Protein AF-A0A9X5XF64-F1 (afdb_monomer)

Nearest PDB structures (foldseek):
  8pxt-assembly1_C  TM=9.541E-01  e=4.974E-08  Akkermansia muciniphila
  8pxt-assembly1_B  TM=9.420E-01  e=4.350E-08  Akkermansia muciniphila
  8pxv-assembly2_B  TM=9.449E-01  e=5.688E-08  Akkermansia muciniphila
  8pxu-assembly2_B  TM=9.409E-01  e=5.688E-08  Akkermansia muciniphila
  8pxu-assembly3_C  TM=9.547E-01  e=7.954E-08  Akkermansia muciniphila

Foldseek 3Di:
DPDPPPPDDDDDDDDDDDDDDPDPAQEDEDECFQAHDDVVVVVVVVVVCVVVVHDYYHYHQHDPQAHADQDPVCNCRQVPRQKDQWADDDDPPDPDTDRHIGGYD

Secondary structure (DSSP, 8-state):
-----TT--------------S-S--EEEEE-SSS---HHHHHHHHHHHHHTT--EEEEE-EETTEE-S--TT-THHHHTTTEES--B-SSTT---B----EE--

Solvent-accessible surface area (backbone atoms only — not comparable to full-atom values): 6701 Å² total; per-residue (Å²): 139,84,73,80,74,77,94,64,85,83,84,77,83,90,78,89,86,90,86,78,77,92,54,88,80,32,74,50,75,48,69,36,12,79,54,60,67,56,70,71,54,54,52,55,49,50,54,52,36,53,75,71,67,42,70,37,78,46,72,43,46,63,50,99,68,12,26,37,67,85,41,91,94,45,56,58,46,34,76,48,37,10,45,39,67,48,46,76,44,77,64,94,90,45,94,43,64,67,76,47,68,46,62,52,98

Sequence (105 aa):
MDTPQRGTRWLLPCAEITDVPRHPWRGAMLDVARHFQPVSYLRRYVDLLALHKISVFHLHLTDDQGWRMPIAALPKLTEVGGHRAESQKGPAGSDTYDGIPHGGA

Structure (mmCIF, N/CA/C/O backbone):
data_AF-A0A9X5XF64-F1
#
_entry.id   AF-A0A9X5XF64-F1
#
loop_
_atom_site.group_PDB
_atom_site.id
_atom_site.type_symbol
_atom_site.label_atom_id
_atom_site.label_alt_id
_atom_site.label_comp_id
_atom_site.label_asym_id
_atom_site.label_entity_id
_atom_site.label_seq_id
_atom_site.pdbx_PDB_ins_code
_atom_site.Cartn_x
_atom_site.Cartn_y
_atom_site.Cartn_z
_atom_site.occupancy
_atom_site.B_iso_or_equiv
_atom_site.auth_seq_id
_atom_site.auth_comp_id
_atom_site.auth_asym_id
_atom_site.auth_atom_id
_atom_site.pdbx_PDB_model_num
ATOM 1 N N . MET A 1 1 ? 2.677 -18.388 13.532 1.00 50.25 1 MET A N 1
ATOM 2 C CA . MET A 1 1 ? 2.156 -18.236 14.907 1.00 50.25 1 MET A CA 1
ATOM 3 C C . MET A 1 1 ? 0.621 -18.314 14.936 1.00 50.25 1 MET A C 1
ATOM 5 O O . MET A 1 1 ? 0.023 -17.772 15.850 1.00 50.25 1 MET A O 1
ATOM 9 N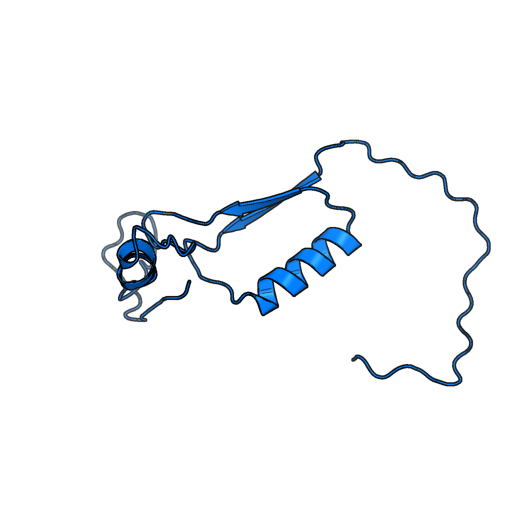 N . ASP A 1 2 ? -0.022 -19.047 14.014 1.00 63.88 2 ASP A N 1
ATOM 10 C CA . ASP A 1 2 ? -1.494 -19.052 13.866 1.00 63.88 2 ASP A CA 1
ATOM 11 C C . AS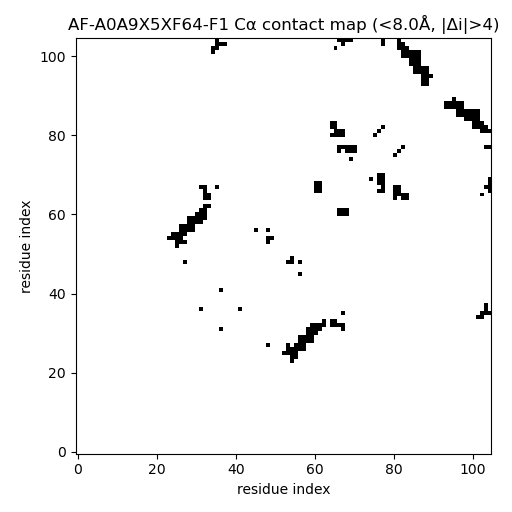P A 1 2 ? -2.146 -20.375 14.286 1.00 63.88 2 ASP A C 1
ATOM 13 O O . ASP A 1 2 ? -3.217 -20.737 13.807 1.00 63.88 2 ASP A O 1
ATOM 17 N N . THR A 1 3 ? -1.508 -21.139 15.173 1.00 81.31 3 THR A N 1
ATOM 18 C CA . THR A 1 3 ? -2.138 -22.350 15.706 1.00 81.31 3 THR A CA 1
ATOM 19 C C . THR A 1 3 ? -3.169 -21.938 16.757 1.00 81.31 3 THR A C 1
ATOM 21 O O . THR A 1 3 ? -2.776 -21.341 17.765 1.00 81.31 3 THR A O 1
ATOM 24 N N . PRO A 1 4 ? -4.466 -22.259 16.580 1.00 81.50 4 PRO A N 1
ATOM 25 C CA . PRO A 1 4 ? -5.469 -21.975 17.596 1.00 81.50 4 PRO A CA 1
ATOM 26 C C . PRO A 1 4 ? -5.073 -22.634 18.921 1.00 81.50 4 PRO A C 1
ATOM 28 O O . PRO A 1 4 ? -4.881 -23.851 18.979 1.00 81.50 4 PRO A O 1
ATOM 31 N N . GLN A 1 5 ? -4.958 -21.841 19.987 1.00 86.12 5 GLN A N 1
ATOM 32 C CA . GLN A 1 5 ? -4.655 -22.334 21.333 1.00 86.12 5 GLN A CA 1
ATOM 33 C C . GLN A 1 5 ? -5.916 -22.963 21.940 1.00 86.12 5 GLN A C 1
ATOM 35 O O . GLN A 1 5 ? -6.690 -22.313 22.646 1.00 86.12 5 GLN A O 1
ATOM 40 N N . ARG A 1 6 ? -6.163 -24.230 21.591 1.00 86.81 6 ARG A N 1
ATOM 41 C CA . ARG A 1 6 ? -7.294 -25.021 22.096 1.00 86.81 6 ARG A CA 1
ATOM 42 C C . ARG A 1 6 ? -7.062 -25.394 23.563 1.00 86.81 6 ARG A C 1
ATOM 44 O O . ARG A 1 6 ? -5.949 -25.731 23.942 1.00 86.81 6 ARG A O 1
ATOM 51 N N . GLY A 1 7 ? -8.117 -25.363 24.379 1.00 89.25 7 GLY A N 1
ATOM 52 C CA . GLY A 1 7 ? -8.049 -25.728 25.803 1.00 89.25 7 GLY A CA 1
ATOM 53 C C . GLY A 1 7 ? -7.539 -24.622 26.736 1.00 89.25 7 GLY A C 1
ATOM 54 O O . GLY A 1 7 ? -7.601 -24.783 27.951 1.00 89.25 7 GLY A O 1
ATOM 55 N N . THR A 1 8 ? -7.100 -23.480 26.200 1.00 91.25 8 THR A N 1
ATOM 56 C CA . THR A 1 8 ? -6.691 -22.319 27.000 1.00 91.25 8 THR A CA 1
ATOM 57 C C . THR A 1 8 ? -7.899 -21.475 27.391 1.00 91.25 8 THR A C 1
ATOM 59 O O . THR A 1 8 ? -8.659 -21.018 26.534 1.00 91.25 8 THR A O 1
ATOM 62 N N . ARG A 1 9 ? -8.058 -21.214 28.692 1.00 90.81 9 ARG A N 1
ATOM 63 C CA . ARG A 1 9 ? -9.040 -20.250 29.199 1.00 90.81 9 ARG A CA 1
ATOM 64 C C . ARG A 1 9 ? -8.442 -18.845 29.160 1.00 90.81 9 ARG A C 1
ATOM 66 O O . ARG A 1 9 ? -7.582 -18.515 29.969 1.00 90.81 9 ARG A O 1
ATOM 73 N N . TRP A 1 10 ? -8.928 -18.018 28.244 1.00 92.25 10 TRP A N 1
ATOM 74 C CA . TRP A 1 10 ? -8.593 -16.598 28.192 1.00 92.25 10 TRP A CA 1
ATOM 75 C C . TRP A 1 10 ? -9.442 -15.838 29.218 1.00 92.25 10 TRP A C 1
ATOM 77 O O . TRP A 1 10 ? -10.656 -16.030 29.281 1.00 92.25 10 TRP A O 1
ATOM 87 N N . LEU A 1 11 ? -8.803 -15.007 30.041 1.00 94.38 11 LEU A N 1
ATOM 88 C CA . LEU A 1 11 ? -9.468 -14.135 31.010 1.00 94.38 11 LEU A CA 1
ATOM 89 C C . LEU A 1 11 ? -9.215 -12.683 30.603 1.00 94.38 11 LEU A C 1
ATOM 91 O O . LEU A 1 11 ? -8.069 -12.297 30.384 1.00 94.38 11 LEU A O 1
ATOM 95 N N . LEU A 1 12 ? -10.279 -11.889 30.512 1.00 93.88 12 LEU A N 1
ATOM 96 C CA . LEU A 1 12 ? -10.221 -10.453 30.254 1.00 93.88 12 LEU A CA 1
ATOM 97 C C . LEU A 1 12 ? -10.914 -9.739 31.426 1.00 93.88 12 LEU A C 1
ATOM 99 O O . LEU A 1 12 ? -11.986 -10.198 31.833 1.00 93.88 12 LEU A O 1
ATOM 103 N N . PRO A 1 13 ? -10.337 -8.673 32.006 1.00 95.19 13 PRO A N 1
ATOM 104 C CA . PRO A 1 13 ? -10.999 -7.936 33.076 1.00 95.19 13 PRO A CA 1
ATOM 105 C C . PRO A 1 13 ? -12.279 -7.265 32.566 1.00 95.19 13 PRO A C 1
ATOM 107 O O . PRO A 1 13 ? -12.334 -6.791 31.431 1.00 95.19 13 PRO A O 1
ATOM 110 N N . CYS A 1 14 ? -13.295 -7.181 33.426 1.00 96.19 14 CYS A N 1
ATOM 111 C CA . CYS A 1 14 ? -14.442 -6.318 33.167 1.00 96.19 14 CYS A CA 1
ATOM 112 C C . CYS A 1 14 ? -13.984 -4.857 33.212 1.00 96.19 14 CYS A C 1
ATOM 114 O O . CYS A 1 14 ? -13.348 -4.437 34.179 1.00 96.19 14 CYS A O 1
ATOM 116 N N . ALA A 1 15 ? -14.318 -4.093 32.177 1.00 97.06 15 ALA A N 1
ATOM 117 C CA . ALA A 1 15 ? -14.011 -2.676 32.089 1.00 97.06 15 ALA A CA 1
ATOM 118 C C . ALA A 1 15 ? -15.132 -1.939 31.354 1.00 97.06 15 ALA A C 1
ATOM 120 O O . ALA A 1 15 ? -15.7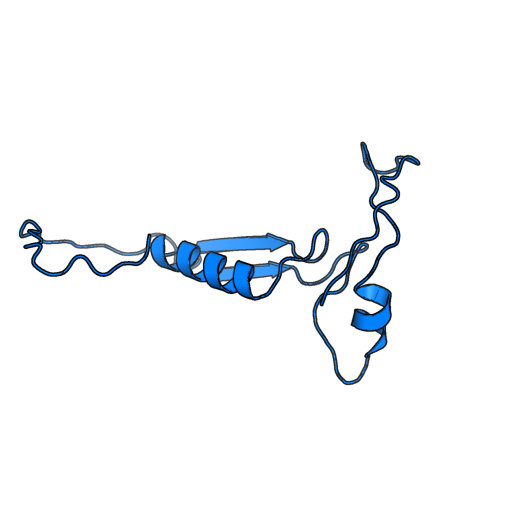71 -2.499 30.462 1.00 97.06 15 ALA A O 1
ATOM 121 N N . GLU A 1 16 ? -15.330 -0.675 31.712 1.00 97.75 16 GLU A N 1
ATOM 122 C CA . GLU A 1 16 ? -16.161 0.263 30.965 1.00 97.75 16 GLU A CA 1
ATOM 123 C C . GLU A 1 16 ? -15.239 1.153 30.126 1.00 97.75 16 GLU A C 1
ATOM 125 O O . GLU A 1 16 ? -14.287 1.737 30.645 1.00 97.75 16 GLU A O 1
ATOM 130 N N . ILE A 1 17 ? -15.474 1.212 28.813 1.00 97.25 17 ILE A N 1
ATOM 131 C CA . ILE A 1 17 ? -14.618 1.937 27.869 1.00 97.25 17 ILE A CA 1
ATOM 132 C C . ILE A 1 17 ? -15.488 2.904 27.072 1.00 97.25 17 ILE A C 1
ATOM 134 O O . ILE A 1 17 ? -16.384 2.482 26.346 1.00 97.25 17 ILE A O 1
ATOM 138 N N . THR A 1 18 ? -15.172 4.195 27.162 1.00 97.94 18 THR A N 1
ATOM 139 C CA . THR A 1 18 ? -15.674 5.229 26.249 1.00 97.94 18 THR A CA 1
ATOM 140 C C . THR A 1 18 ? -14.503 5.706 25.395 1.00 97.94 18 THR A C 1
ATOM 142 O O . THR A 1 18 ? -13.558 6.286 25.923 1.00 97.94 18 THR A O 1
ATOM 145 N N . ASP A 1 19 ? -14.540 5.443 24.088 1.00 97.38 19 ASP A N 1
ATOM 146 C CA . ASP A 1 19 ? -13.469 5.798 23.147 1.00 97.38 19 ASP A CA 1
ATOM 147 C C . ASP A 1 19 ? -14.071 6.401 21.872 1.00 97.38 19 ASP A C 1
ATOM 149 O O . ASP A 1 19 ? -15.022 5.858 21.306 1.00 97.38 19 ASP A O 1
ATOM 153 N N . VAL A 1 20 ? -13.525 7.532 21.423 1.00 97.00 20 VAL A N 1
ATOM 154 C CA . VAL A 1 20 ? -13.957 8.234 20.208 1.00 97.00 20 VAL A CA 1
ATOM 155 C C . VAL A 1 20 ? -12.751 8.825 19.475 1.00 97.00 20 VAL A C 1
ATOM 157 O O . VAL A 1 20 ? -11.807 9.310 20.104 1.00 97.00 20 VAL A O 1
ATOM 160 N N . PRO A 1 21 ? -12.750 8.831 18.131 1.00 97.69 21 PRO A N 1
ATOM 161 C CA . PRO A 1 21 ? -11.634 9.385 17.383 1.00 97.69 21 PRO A CA 1
ATOM 162 C C . PRO A 1 21 ? -11.574 10.912 17.527 1.00 97.69 21 PRO A C 1
ATOM 164 O O . PRO A 1 21 ? -12.518 11.611 17.170 1.00 97.69 21 PRO A O 1
ATOM 167 N N . ARG A 1 22 ? -10.417 11.447 17.944 1.00 97.75 22 ARG A N 1
ATOM 168 C CA . ARG A 1 22 ? -10.153 12.901 17.937 1.00 97.75 22 ARG A CA 1
ATOM 169 C C . ARG A 1 22 ? -10.223 13.504 16.529 1.00 97.75 22 ARG A C 1
ATOM 171 O O . ARG A 1 22 ? -10.664 14.636 16.360 1.00 97.75 22 ARG A O 1
ATOM 178 N N . HIS A 1 23 ? -9.756 12.754 15.529 1.00 97.56 23 HIS A N 1
ATOM 179 C CA . HIS A 1 23 ? -9.746 13.166 14.127 1.00 97.56 23 HIS A CA 1
ATOM 180 C C . HIS A 1 23 ? -10.485 12.133 13.268 1.00 97.56 23 HIS A C 1
ATOM 182 O O . HIS A 1 23 ? -10.181 10.938 13.377 1.00 97.56 23 HIS A O 1
ATOM 188 N N . PRO A 1 24 ? -11.418 12.552 12.390 1.00 95.62 24 PRO A N 1
ATOM 189 C CA . PRO A 1 24 ? -12.104 11.630 11.484 1.00 95.62 24 PRO A CA 1
ATOM 190 C C . PRO A 1 24 ? -11.144 11.053 10.433 1.00 95.62 24 PRO A C 1
ATOM 192 O O . PRO A 1 24 ? -11.214 9.866 10.104 1.00 95.62 24 PRO A O 1
ATOM 195 N N . TRP A 1 25 ? -10.194 11.872 9.974 1.00 97.81 25 TRP A N 1
ATOM 196 C CA . TRP A 1 25 ? -9.147 11.482 9.038 1.00 97.81 25 TRP A CA 1
ATOM 197 C C . TRP A 1 25 ? -7.890 11.039 9.787 1.00 97.81 25 TRP A C 1
ATOM 199 O O . TRP A 1 25 ? -7.138 11.862 10.308 1.00 97.81 25 TRP A O 1
ATOM 209 N N . ARG A 1 26 ? -7.653 9.728 9.846 1.00 98.31 26 ARG A N 1
ATOM 210 C CA . ARG A 1 26 ? -6.431 9.133 10.401 1.00 98.31 26 ARG A CA 1
ATOM 211 C C . ARG A 1 26 ? -5.780 8.378 9.262 1.00 98.31 26 ARG A C 1
ATOM 213 O O . ARG A 1 26 ? -6.260 7.309 8.899 1.00 98.31 26 ARG A O 1
ATOM 220 N N . GLY A 1 27 ? -4.792 9.008 8.636 1.00 97.94 27 GLY A N 1
ATOM 221 C CA . GLY A 1 27 ? -4.219 8.553 7.375 1.00 97.94 27 GLY A CA 1
ATOM 222 C C . GLY A 1 27 ? -2.855 7.899 7.539 1.00 97.94 27 GLY A C 1
ATOM 223 O O . GLY A 1 27 ? -2.046 8.351 8.344 1.00 97.94 27 GLY A O 1
ATOM 224 N N . ALA A 1 28 ? -2.593 6.886 6.720 1.00 98.38 28 ALA A N 1
ATOM 225 C CA . ALA A 1 28 ? -1.258 6.368 6.451 1.00 98.38 28 ALA A CA 1
ATOM 226 C C . ALA A 1 28 ? -1.045 6.309 4.935 1.00 98.38 28 ALA A C 1
ATOM 228 O O . ALA A 1 28 ? -1.942 5.881 4.206 1.00 98.38 28 ALA A O 1
ATOM 229 N N . MET A 1 29 ? 0.127 6.741 4.466 1.00 98.50 29 MET A N 1
ATOM 230 C CA . MET A 1 29 ? 0.506 6.675 3.054 1.00 98.50 29 MET A CA 1
ATOM 231 C C . MET A 1 29 ? 1.531 5.563 2.830 1.00 98.50 29 MET A C 1
ATOM 233 O O . MET A 1 29 ? 2.417 5.372 3.661 1.00 98.50 29 MET A O 1
ATOM 237 N N . LEU A 1 30 ? 1.379 4.813 1.737 1.00 98.44 30 LEU A N 1
ATOM 238 C CA . LEU A 1 30 ? 2.362 3.834 1.276 1.00 98.44 30 LEU A CA 1
ATOM 239 C C . LEU A 1 30 ? 2.715 4.120 -0.182 1.00 98.44 30 LEU A C 1
ATOM 241 O O . LEU A 1 30 ? 1.834 4.177 -1.043 1.00 98.44 30 LEU A O 1
ATOM 245 N N . ASP A 1 31 ? 4.010 4.263 -0.438 1.00 98.25 31 ASP A N 1
ATOM 246 C CA . ASP A 1 31 ? 4.571 4.390 -1.776 1.00 98.25 31 ASP A CA 1
ATOM 247 C C . ASP A 1 31 ? 4.902 3.010 -2.345 1.00 98.25 31 ASP A C 1
ATOM 249 O O . ASP A 1 31 ? 5.846 2.353 -1.905 1.00 98.25 31 ASP A O 1
ATOM 253 N N . VAL A 1 32 ? 4.113 2.578 -3.330 1.00 97.94 32 VAL A N 1
ATOM 254 C CA . VAL A 1 32 ? 4.387 1.363 -4.112 1.00 97.94 32 VAL A CA 1
ATOM 255 C C . VAL A 1 32 ? 4.969 1.682 -5.489 1.00 97.94 32 VAL A C 1
ATOM 257 O O . VAL A 1 32 ? 5.425 0.783 -6.199 1.00 97.94 32 VAL A O 1
ATOM 260 N N . ALA A 1 33 ? 4.974 2.955 -5.881 1.00 97.44 33 ALA A N 1
ATOM 261 C CA . ALA A 1 33 ? 5.506 3.411 -7.152 1.00 97.44 33 ALA A CA 1
ATOM 262 C C . ALA A 1 33 ? 7.030 3.281 -7.185 1.00 97.44 33 ALA A C 1
ATOM 264 O O . ALA A 1 33 ? 7.570 2.670 -8.109 1.00 97.44 33 ALA A O 1
ATOM 265 N N . ARG A 1 34 ? 7.726 3.737 -6.137 1.00 95.38 34 ARG A N 1
ATOM 266 C CA . ARG A 1 34 ? 9.194 3.639 -6.047 1.00 95.38 34 ARG A CA 1
ATOM 267 C C . ARG A 1 34 ? 9.671 2.205 -5.872 1.00 95.38 34 ARG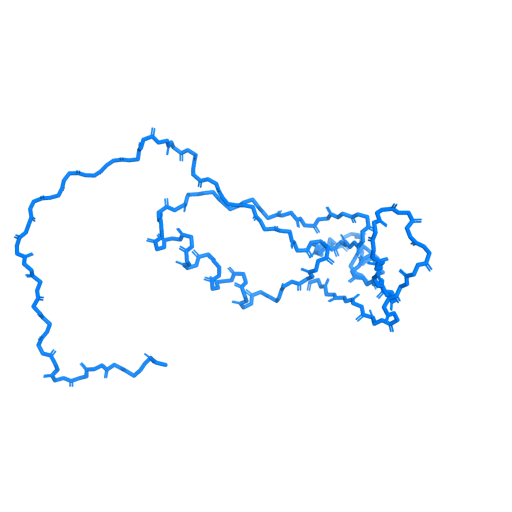 A C 1
ATOM 269 O O . ARG A 1 34 ? 10.561 1.758 -6.593 1.00 95.38 34 ARG A O 1
ATOM 276 N N . HIS A 1 35 ? 9.061 1.464 -4.952 1.00 95.56 35 HIS A N 1
ATOM 277 C CA . HIS A 1 35 ? 9.348 0.048 -4.735 1.00 95.56 35 HIS A CA 1
ATOM 278 C C . HIS A 1 35 ? 8.045 -0.724 -4.576 1.00 95.56 35 HIS A C 1
ATOM 280 O O . HIS A 1 35 ? 7.318 -0.567 -3.598 1.00 95.56 35 HIS A O 1
ATOM 286 N N . PHE A 1 36 ? 7.774 -1.567 -5.567 1.00 97.25 36 PHE A N 1
ATOM 287 C CA . PHE A 1 36 ? 6.566 -2.375 -5.634 1.00 97.25 36 PHE A CA 1
ATOM 288 C C . PHE A 1 36 ? 6.453 -3.295 -4.417 1.00 97.25 36 PHE A C 1
ATOM 290 O O . PHE A 1 36 ? 7.434 -3.906 -3.993 1.00 97.25 36 PHE A O 1
ATOM 297 N N . GLN A 1 37 ? 5.234 -3.410 -3.895 1.00 97.50 37 GLN A N 1
ATOM 298 C CA . GLN A 1 37 ? 4.871 -4.354 -2.847 1.00 97.50 37 GLN A CA 1
ATOM 299 C C . GLN A 1 37 ? 3.798 -5.302 -3.386 1.00 97.50 37 GLN A C 1
ATOM 301 O O . GLN A 1 37 ? 2.825 -4.832 -3.980 1.00 97.50 37 GLN A O 1
ATOM 306 N N . PRO A 1 38 ? 3.917 -6.621 -3.162 1.00 95.81 38 PRO A N 1
ATOM 307 C CA . PRO A 1 38 ? 2.899 -7.561 -3.605 1.00 95.81 38 PRO A CA 1
ATOM 308 C C . PRO A 1 38 ? 1.576 -7.331 -2.863 1.00 95.81 38 PRO A C 1
ATOM 310 O O . PRO A 1 38 ? 1.545 -6.893 -1.712 1.00 95.81 38 PRO A O 1
ATOM 313 N N . VAL A 1 39 ? 0.459 -7.723 -3.478 1.00 95.44 39 VAL A N 1
ATOM 314 C CA . VAL A 1 39 ? -0.887 -7.570 -2.890 1.00 95.44 39 VAL A CA 1
ATOM 315 C C . VAL A 1 39 ? -1.012 -8.240 -1.513 1.00 95.44 39 VAL A C 1
ATOM 317 O O . VAL A 1 39 ? -1.728 -7.743 -0.646 1.00 95.44 39 VAL A O 1
ATOM 320 N N . SER A 1 40 ? -0.299 -9.345 -1.271 1.00 97.12 40 SER A N 1
ATOM 321 C CA . SER A 1 40 ? -0.254 -10.000 0.045 1.00 97.12 40 SER A CA 1
ATOM 322 C C . SER A 1 40 ? 0.304 -9.084 1.139 1.00 97.12 40 SER A C 1
ATOM 324 O O . SER A 1 40 ? -0.234 -9.058 2.246 1.00 97.12 40 SER A O 1
ATOM 326 N N . TYR A 1 41 ? 1.326 -8.287 0.817 1.00 97.62 41 TYR A N 1
ATOM 327 C CA . TYR A 1 41 ? 1.863 -7.271 1.715 1.00 97.62 41 TYR A CA 1
ATOM 328 C C . TYR A 1 41 ? 0.828 -6.174 1.973 1.00 97.62 41 TYR A C 1
ATOM 330 O O . TYR A 1 41 ? 0.592 -5.826 3.126 1.00 97.62 41 TYR A O 1
ATOM 338 N N . LEU A 1 42 ? 0.150 -5.680 0.929 1.00 97.19 42 LEU A N 1
ATOM 339 C CA . LEU A 1 42 ? -0.884 -4.645 1.071 1.00 97.19 42 LEU A CA 1
ATOM 340 C C . LEU A 1 42 ? -2.030 -5.096 1.982 1.00 97.19 42 LEU A C 1
ATOM 342 O O . LEU A 1 42 ? -2.472 -4.330 2.834 1.00 97.19 42 LEU A O 1
ATOM 346 N N . ARG A 1 43 ? -2.471 -6.354 1.859 1.00 97.88 43 ARG A N 1
ATOM 347 C CA . ARG A 1 43 ? -3.484 -6.937 2.754 1.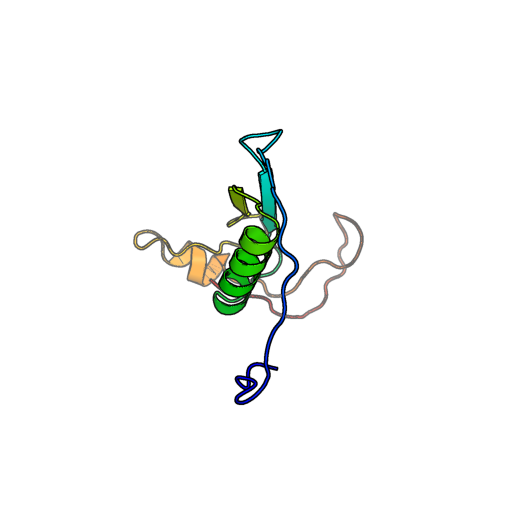00 97.88 43 ARG A CA 1
ATOM 348 C C . ARG A 1 43 ? -3.014 -6.928 4.205 1.00 97.88 43 ARG A C 1
ATOM 350 O O . ARG A 1 43 ? -3.719 -6.419 5.069 1.00 97.88 43 ARG A O 1
ATOM 357 N N . ARG A 1 44 ? -1.788 -7.400 4.456 1.00 97.88 44 ARG A N 1
ATOM 358 C CA . ARG A 1 44 ? -1.199 -7.380 5.800 1.00 97.88 44 ARG A CA 1
ATOM 359 C C . ARG A 1 44 ? -1.051 -5.958 6.344 1.00 97.88 44 ARG A C 1
ATOM 361 O O . ARG A 1 44 ? -1.253 -5.736 7.533 1.00 97.88 44 ARG A O 1
ATOM 368 N N . TYR A 1 45 ? -0.699 -5.003 5.489 1.00 98.12 45 TYR A N 1
ATOM 369 C CA . TYR A 1 45 ? -0.591 -3.599 5.863 1.00 98.12 45 TYR A CA 1
ATOM 370 C C . TYR A 1 45 ? -1.950 -3.039 6.297 1.00 98.12 45 TYR A C 1
ATOM 372 O O . TYR A 1 45 ? -2.044 -2.436 7.361 1.00 98.12 45 TYR A O 1
ATOM 380 N N . VAL A 1 46 ? -3.019 -3.320 5.546 1.00 98.31 46 VAL A N 1
ATOM 381 C CA . VAL A 1 46 ? -4.391 -2.924 5.906 1.00 98.31 46 VAL A CA 1
ATOM 382 C C . VAL A 1 46 ? -4.839 -3.549 7.232 1.00 98.31 46 VAL A C 1
ATOM 384 O O . VAL A 1 46 ? -5.416 -2.834 8.050 1.00 98.31 46 VAL A O 1
ATOM 387 N N . ASP A 1 47 ? -4.515 -4.819 7.504 1.00 98.31 47 ASP A N 1
ATOM 388 C CA . ASP A 1 47 ? -4.803 -5.443 8.808 1.00 98.31 47 ASP A CA 1
ATOM 389 C C . ASP A 1 47 ? -4.150 -4.666 9.963 1.00 98.31 47 ASP A C 1
ATOM 391 O O . ASP A 1 47 ? -4.756 -4.456 11.016 1.00 98.31 47 ASP A O 1
ATOM 395 N N . LEU A 1 48 ? -2.912 -4.199 9.764 1.00 98.25 48 LEU A N 1
ATOM 396 C CA . LEU A 1 48 ? -2.197 -3.391 10.751 1.00 98.25 48 LEU A CA 1
ATOM 397 C C . LEU A 1 48 ? -2.802 -1.991 10.894 1.00 98.25 48 LEU A C 1
ATOM 399 O O . LEU A 1 48 ? -2.915 -1.504 12.020 1.00 98.25 48 LEU A O 1
ATOM 403 N N . LEU A 1 49 ? -3.224 -1.351 9.800 1.00 98.44 49 LEU A N 1
ATOM 404 C CA . LEU A 1 49 ? -3.931 -0.068 9.860 1.00 98.44 49 LEU A CA 1
ATOM 405 C C . LEU A 1 49 ? -5.230 -0.198 10.668 1.00 98.44 49 LEU A C 1
ATOM 407 O O . LEU A 1 49 ? -5.484 0.617 11.558 1.00 98.44 49 LEU A O 1
ATOM 411 N N . ALA A 1 50 ? -6.002 -1.258 10.418 1.00 98.12 50 ALA A N 1
ATOM 412 C CA . ALA A 1 50 ? -7.238 -1.552 11.133 1.00 98.12 50 ALA A CA 1
ATOM 413 C C . ALA A 1 50 ? -6.993 -1.810 12.629 1.00 98.12 50 ALA A C 1
ATOM 415 O O . ALA A 1 50 ? -7.691 -1.236 13.467 1.00 98.12 50 ALA A O 1
ATOM 416 N N . LEU A 1 51 ? -5.958 -2.590 12.975 1.00 98.19 51 LEU A N 1
ATOM 417 C CA . LEU A 1 51 ? -5.550 -2.837 14.365 1.00 98.19 51 LEU A CA 1
ATOM 418 C C . LEU A 1 51 ? -5.268 -1.532 15.130 1.00 98.19 51 LEU A C 1
ATOM 420 O O . LEU A 1 51 ? -5.606 -1.418 16.306 1.00 98.19 51 LEU A O 1
ATOM 424 N N . HIS A 1 52 ? -4.700 -0.530 14.453 1.00 97.88 52 HIS A N 1
ATOM 425 C CA . HIS A 1 52 ? -4.374 0.781 15.026 1.00 97.88 52 HIS A CA 1
ATOM 426 C C . HIS A 1 52 ? -5.475 1.836 14.817 1.00 97.88 52 HIS A C 1
ATOM 428 O O . HIS A 1 52 ? -5.243 3.027 15.027 1.00 97.88 52 HIS A O 1
ATOM 434 N N . LYS A 1 53 ? -6.682 1.425 14.407 1.00 98.00 53 LYS A N 1
ATOM 435 C CA . LYS A 1 53 ? -7.824 2.309 14.119 1.00 98.00 53 LYS A CA 1
ATOM 436 C C . LYS A 1 53 ? -7.536 3.398 13.068 1.00 98.00 53 LYS A C 1
ATOM 438 O O . LYS A 1 53 ? -8.240 4.411 13.051 1.00 98.00 53 LYS A O 1
ATOM 443 N N . ILE A 1 54 ? -6.549 3.231 12.186 1.00 98.50 54 ILE A N 1
ATOM 444 C CA . ILE A 1 54 ? -6.298 4.136 11.049 1.00 98.50 54 ILE A CA 1
ATOM 445 C C . ILE A 1 54 ? -7.429 3.956 10.028 1.00 98.50 54 ILE A C 1
ATOM 447 O O . ILE A 1 54 ? -7.786 2.831 9.690 1.00 98.50 54 ILE A O 1
ATOM 451 N N . SER A 1 55 ? -8.034 5.058 9.578 1.00 97.44 55 SER A N 1
ATOM 452 C CA . SER A 1 55 ? -9.252 5.037 8.751 1.00 97.44 55 SER A CA 1
ATOM 453 C C . SER A 1 55 ? -9.009 5.286 7.270 1.00 97.44 55 SER A C 1
ATOM 455 O O . SER A 1 55 ? -9.878 4.969 6.462 1.00 97.44 55 SER A O 1
ATOM 457 N N . VAL A 1 56 ? -7.866 5.866 6.903 1.00 98.38 56 VAL A N 1
ATOM 458 C CA . VAL A 1 56 ? -7.568 6.231 5.519 1.00 98.38 56 VAL A CA 1
ATOM 459 C C . VAL A 1 56 ? -6.243 5.626 5.090 1.00 98.38 56 VAL A C 1
ATOM 461 O O . VAL A 1 56 ? -5.210 5.840 5.724 1.00 98.38 56 VAL A O 1
ATOM 464 N N . PHE A 1 57 ? -6.276 4.910 3.972 1.00 98.38 57 PHE A N 1
ATOM 465 C CA . PHE A 1 57 ? -5.086 4.393 3.322 1.00 98.38 57 PHE A CA 1
ATOM 466 C C . PHE A 1 57 ? -4.830 5.161 2.024 1.00 98.38 57 PHE A C 1
ATOM 468 O O . PHE A 1 57 ? -5.559 5.006 1.047 1.00 98.38 57 PHE A O 1
ATOM 475 N N . HIS A 1 58 ? -3.801 6.006 2.024 1.00 98.50 58 HIS A N 1
ATOM 476 C CA . HIS A 1 58 ? -3.343 6.704 0.830 1.00 98.50 58 HIS A CA 1
ATOM 477 C C . HIS A 1 58 ? -2.320 5.822 0.109 1.00 98.50 58 HIS A C 1
ATOM 479 O O . HIS A 1 58 ? -1.153 5.752 0.486 1.00 98.50 58 HIS A O 1
ATOM 485 N N . LEU A 1 59 ? -2.764 5.136 -0.938 1.00 98.06 59 LEU A N 1
ATOM 486 C CA . LEU A 1 59 ? -1.898 4.307 -1.766 1.00 98.06 59 LEU A CA 1
ATOM 487 C C . LEU A 1 59 ? -1.373 5.122 -2.955 1.00 98.06 59 LEU A C 1
ATOM 489 O O . LEU A 1 59 ? -2.140 5.479 -3.847 1.00 98.06 59 LEU A O 1
ATOM 493 N N . HIS A 1 60 ? -0.075 5.423 -2.963 1.00 98.50 60 HIS A N 1
ATOM 494 C CA . HIS A 1 60 ? 0.577 6.170 -4.042 1.00 98.50 60 HIS A CA 1
ATOM 495 C C . HIS A 1 60 ? 1.009 5.208 -5.148 1.00 98.50 60 HIS A C 1
ATOM 497 O O . HIS A 1 60 ? 1.960 4.440 -4.991 1.00 98.50 60 HIS A O 1
ATOM 503 N N . LEU A 1 61 ? 0.246 5.205 -6.241 1.00 97.94 61 LEU A N 1
ATOM 504 C CA . LEU A 1 61 ? 0.308 4.177 -7.285 1.00 97.94 61 LEU A CA 1
ATOM 505 C C . LEU A 1 61 ? 1.302 4.481 -8.413 1.00 97.94 61 LEU A C 1
ATOM 507 O O . LEU A 1 61 ? 1.626 3.579 -9.189 1.00 97.94 61 LEU A O 1
ATOM 511 N N . THR A 1 62 ? 1.746 5.731 -8.545 1.00 98.00 62 THR A N 1
ATOM 512 C CA . THR A 1 62 ? 2.512 6.199 -9.708 1.00 98.00 62 THR A CA 1
ATOM 513 C C . THR A 1 62 ? 3.535 7.261 -9.319 1.00 98.00 62 THR A C 1
ATOM 515 O O . THR A 1 62 ? 3.207 8.176 -8.571 1.00 98.00 62 THR A O 1
ATOM 518 N N . ASP A 1 63 ? 4.738 7.173 -9.874 1.00 97.56 63 ASP A N 1
ATOM 519 C CA . ASP A 1 63 ? 5.834 8.145 -9.750 1.00 97.56 63 ASP A CA 1
ATOM 520 C C . ASP A 1 63 ? 6.745 7.985 -10.984 1.00 97.56 63 ASP A C 1
ATOM 522 O O . ASP A 1 63 ? 6.511 7.098 -11.812 1.00 97.56 63 ASP A O 1
ATOM 526 N N . ASP A 1 64 ? 7.800 8.790 -11.111 1.00 95.69 64 ASP A N 1
ATOM 527 C CA . ASP A 1 64 ? 8.702 8.752 -12.274 1.00 95.69 64 ASP A CA 1
ATOM 528 C C . ASP A 1 64 ? 9.326 7.361 -12.483 1.00 95.69 64 ASP A C 1
ATOM 530 O O . ASP A 1 64 ? 9.613 6.949 -13.605 1.00 95.69 64 ASP A O 1
ATOM 534 N N . GLN A 1 65 ? 9.538 6.617 -11.392 1.00 95.44 65 GLN A N 1
ATOM 535 C CA . GLN A 1 65 ? 10.248 5.335 -11.394 1.00 95.44 65 GLN A CA 1
ATOM 536 C C . GLN A 1 65 ? 9.311 4.121 -11.499 1.00 95.44 65 GLN A C 1
ATOM 538 O O . GLN A 1 65 ? 9.785 2.978 -11.418 1.00 95.44 65 GLN A O 1
ATOM 543 N N . GLY A 1 66 ? 7.992 4.334 -11.612 1.00 97.00 66 GLY A N 1
ATOM 544 C CA . GLY A 1 66 ? 7.055 3.224 -11.714 1.00 97.00 66 GLY A CA 1
ATOM 545 C C . GLY A 1 66 ? 5.570 3.574 -11.774 1.00 97.00 66 GLY A C 1
ATOM 546 O O . GLY A 1 66 ? 5.084 4.459 -11.074 1.00 97.00 66 GLY A O 1
ATOM 547 N N . TRP A 1 67 ? 4.827 2.768 -12.531 1.00 98.31 67 TRP A N 1
ATOM 548 C CA . TRP A 1 67 ? 3.370 2.772 -12.626 1.00 98.31 67 TRP A CA 1
ATOM 549 C C . TRP A 1 67 ? 2.798 1.412 -12.204 1.00 98.31 67 TRP A C 1
ATOM 551 O O . TRP A 1 67 ? 3.137 0.386 -12.793 1.00 98.31 67 TRP A O 1
ATOM 561 N N . ARG A 1 68 ? 1.930 1.383 -11.182 1.00 97.56 68 ARG A N 1
ATOM 562 C CA . ARG A 1 68 ? 1.497 0.130 -10.522 1.00 97.56 68 ARG A CA 1
ATOM 563 C C . ARG A 1 68 ? 0.033 -0.253 -10.727 1.00 97.56 68 ARG A C 1
ATOM 565 O O . ARG A 1 68 ? -0.399 -1.260 -10.192 1.00 97.56 68 ARG A O 1
ATOM 572 N N . MET A 1 69 ? -0.752 0.546 -11.449 1.00 96.19 69 MET A N 1
ATOM 573 C CA . MET A 1 69 ? -2.191 0.303 -11.609 1.00 96.19 69 MET A CA 1
ATOM 574 C C . MET A 1 69 ? -2.517 -0.169 -13.032 1.00 96.19 69 MET A C 1
ATOM 576 O O . MET A 1 69 ? -2.398 0.626 -13.961 1.00 96.19 69 MET A O 1
ATOM 580 N N . PRO A 1 70 ? -2.970 -1.408 -13.262 1.00 95.81 70 PRO A N 1
ATOM 581 C CA . PRO A 1 70 ? -3.338 -1.841 -14.606 1.00 95.81 70 PRO A CA 1
ATOM 582 C C . PRO A 1 70 ? -4.537 -1.042 -15.136 1.00 95.81 70 PRO A C 1
ATOM 584 O O . PRO A 1 70 ? -5.585 -0.963 -14.496 1.00 95.81 70 PRO A O 1
ATOM 587 N N . ILE A 1 71 ? -4.387 -0.469 -16.334 1.00 97.50 71 ILE A N 1
ATOM 588 C CA . ILE A 1 71 ? -5.447 0.246 -17.054 1.00 97.50 71 ILE A CA 1
ATOM 589 C C . ILE A 1 71 ? -5.695 -0.483 -18.371 1.00 97.50 71 ILE A C 1
ATOM 591 O O . ILE A 1 71 ? -4.831 -0.495 -19.244 1.00 97.50 71 ILE A O 1
ATOM 595 N N . ALA A 1 72 ? -6.887 -1.062 -18.537 1.00 97.19 72 ALA A N 1
ATOM 596 C CA . ALA A 1 72 ? -7.197 -1.931 -19.679 1.00 97.19 72 ALA A CA 1
ATOM 597 C C . ALA A 1 72 ? -6.978 -1.255 -21.046 1.00 97.19 72 ALA A C 1
ATOM 599 O O . ALA A 1 72 ? -6.511 -1.889 -21.986 1.00 97.19 72 ALA A O 1
ATOM 600 N N . ALA A 1 73 ? -7.279 0.042 -21.150 1.00 98.25 73 ALA A N 1
ATOM 601 C CA . ALA A 1 73 ? -7.092 0.812 -22.379 1.00 98.25 73 ALA A CA 1
ATOM 602 C C . ALA A 1 73 ? -5.622 1.176 -22.669 1.00 98.25 73 ALA A C 1
ATOM 604 O O . ALA A 1 73 ? -5.303 1.571 -23.787 1.00 98.25 73 ALA A O 1
ATOM 605 N N . LEU A 1 74 ? -4.732 1.080 -21.675 1.00 98.12 74 LEU A N 1
ATOM 606 C CA . LEU A 1 74 ? -3.345 1.549 -21.738 1.00 98.12 74 LEU A CA 1
ATOM 607 C C . LEU A 1 74 ? -2.382 0.497 -21.144 1.00 98.12 74 LEU A C 1
ATOM 609 O O . LEU A 1 74 ? -1.708 0.771 -20.148 1.00 98.12 74 LEU A O 1
ATOM 613 N N . PRO A 1 75 ? -2.272 -0.701 -21.752 1.00 97.81 75 PRO A N 1
ATOM 614 C CA . PRO A 1 75 ? -1.492 -1.817 -21.199 1.00 97.81 75 PRO A CA 1
ATOM 615 C C . PRO A 1 75 ? -0.001 -1.491 -21.017 1.00 97.81 75 PRO A C 1
ATOM 617 O O . PRO A 1 75 ? 0.626 -1.929 -20.051 1.00 97.81 75 PRO A O 1
ATOM 620 N N . LYS A 1 76 ? 0.552 -0.618 -21.873 1.00 98.31 76 LYS A N 1
ATOM 621 C CA . LYS A 1 76 ? 1.951 -0.167 -21.793 1.00 98.31 76 LYS A CA 1
ATOM 622 C C . LYS A 1 76 ? 2.304 0.527 -20.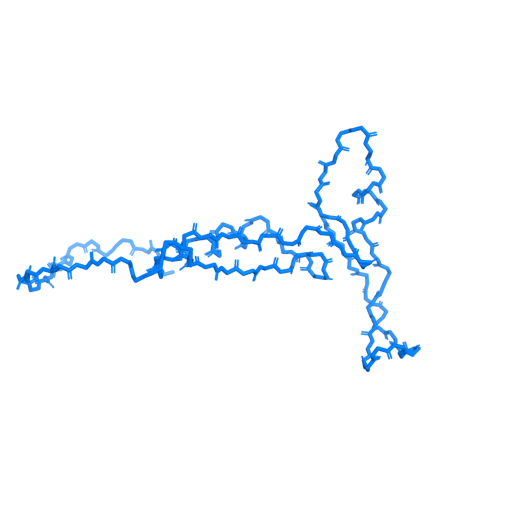475 1.00 98.31 76 LYS A C 1
ATOM 624 O O . LYS A 1 76 ? 3.479 0.548 -20.114 1.00 98.31 76 LYS A O 1
ATOM 629 N N . LEU A 1 77 ? 1.322 1.073 -19.752 1.00 98.12 77 LEU A N 1
ATOM 630 C CA . LEU A 1 77 ? 1.567 1.699 -18.454 1.00 98.12 77 LEU A CA 1
ATOM 631 C C . LEU A 1 77 ? 2.143 0.700 -17.449 1.00 98.12 77 LEU A C 1
ATOM 633 O O . LEU A 1 77 ? 3.074 1.039 -16.736 1.00 98.12 77 LEU A O 1
ATOM 637 N N . THR A 1 78 ? 1.663 -0.542 -17.435 1.00 97.69 78 THR A N 1
ATOM 638 C CA . THR A 1 78 ? 2.204 -1.588 -16.558 1.00 97.69 78 THR A CA 1
ATOM 639 C C . THR A 1 78 ? 3.249 -2.453 -17.254 1.00 97.69 78 THR A C 1
ATOM 641 O O . THR A 1 78 ? 4.252 -2.779 -16.631 1.00 97.69 78 THR A O 1
ATOM 644 N N . GLU A 1 79 ? 3.079 -2.776 -18.542 1.00 97.62 79 GLU A N 1
ATOM 645 C CA . GLU A 1 79 ? 4.048 -3.604 -19.288 1.00 97.62 79 GLU A CA 1
ATOM 646 C C . GLU A 1 79 ? 5.427 -2.941 -19.403 1.00 97.62 79 GLU A C 1
ATOM 648 O O . GLU A 1 79 ? 6.446 -3.623 -19.348 1.00 97.62 79 GLU A O 1
ATOM 653 N N . VAL A 1 80 ? 5.462 -1.612 -19.555 1.00 97.69 80 VAL A N 1
ATOM 654 C CA . VAL A 1 80 ? 6.706 -0.833 -19.639 1.00 97.69 80 VAL A CA 1
ATOM 655 C C . VAL A 1 80 ? 6.900 -0.019 -18.367 1.00 97.69 80 VAL A C 1
ATOM 657 O O . VAL A 1 80 ? 7.900 -0.185 -17.678 1.00 97.69 80 VAL A O 1
ATOM 660 N N . GLY A 1 81 ? 5.925 0.822 -18.009 1.00 97.69 81 GLY A N 1
ATOM 661 C CA . GLY A 1 81 ? 6.034 1.707 -16.844 1.00 97.69 81 GLY A CA 1
ATOM 662 C C . GLY A 1 81 ? 6.056 0.976 -15.497 1.00 97.69 81 GLY A C 1
ATOM 663 O O . GLY A 1 81 ? 6.458 1.557 -14.494 1.00 97.69 81 GLY A O 1
ATOM 664 N N . GLY A 1 82 ? 5.688 -0.307 -15.447 1.00 97.12 82 GLY A N 1
ATOM 665 C CA . GLY A 1 82 ? 5.823 -1.145 -14.256 1.00 97.12 82 GLY A CA 1
ATOM 666 C C . GLY A 1 82 ? 7.254 -1.621 -13.992 1.00 97.12 82 GLY A C 1
ATOM 667 O O . GLY A 1 82 ? 7.489 -2.269 -12.973 1.00 97.12 82 GLY A O 1
ATOM 668 N N . HIS A 1 83 ? 8.221 -1.315 -14.859 1.00 97.69 83 HIS A N 1
ATOM 669 C CA . HIS A 1 83 ? 9.570 -1.872 -14.796 1.00 97.69 83 HIS A CA 1
ATOM 670 C C . HIS A 1 83 ? 10.649 -0.799 -14.966 1.00 97.69 83 HIS A C 1
ATOM 672 O O . HIS A 1 83 ? 10.492 0.157 -15.720 1.00 97.69 83 HIS A O 1
ATOM 678 N N . ARG A 1 84 ? 11.783 -0.995 -14.291 1.00 96.44 84 ARG A N 1
ATOM 679 C CA . ARG A 1 84 ? 13.030 -0.257 -14.526 1.00 96.44 84 ARG A CA 1
ATOM 680 C C . ARG A 1 84 ? 14.223 -1.204 -14.466 1.00 96.44 84 ARG A C 1
ATOM 682 O O . ARG A 1 84 ? 14.178 -2.216 -13.765 1.00 96.44 84 ARG A O 1
ATOM 689 N N . ALA A 1 85 ? 15.283 -0.868 -15.194 1.00 96.81 85 ALA A N 1
ATOM 690 C CA . ALA A 1 85 ? 16.486 -1.696 -15.269 1.00 96.81 85 ALA A CA 1
ATOM 691 C C . ALA A 1 85 ? 17.321 -1.665 -13.978 1.00 96.81 85 ALA A C 1
ATOM 693 O O . ALA A 1 85 ? 17.985 -2.647 -13.667 1.00 96.81 85 ALA A O 1
ATOM 694 N N . GLU A 1 86 ? 17.278 -0.552 -13.247 1.00 96.69 86 GLU A N 1
ATOM 695 C CA . GLU A 1 86 ? 18.089 -0.303 -12.055 1.00 96.69 86 GLU A CA 1
ATOM 696 C C . GLU A 1 86 ? 17.549 0.894 -11.260 1.00 96.69 86 GLU A C 1
ATOM 698 O O . GLU A 1 86 ? 16.661 1.617 -11.722 1.00 96.69 86 GLU A O 1
ATOM 703 N N . SER A 1 87 ? 18.066 1.101 -10.050 1.00 95.38 87 SER A N 1
ATOM 704 C CA . SER A 1 87 ? 17.694 2.200 -9.153 1.00 95.38 87 SER A CA 1
ATOM 705 C C . SER A 1 87 ? 18.893 3.093 -8.836 1.00 95.38 87 SER A C 1
ATOM 707 O O . SER A 1 87 ? 20.004 2.609 -8.612 1.00 95.38 87 SER A O 1
ATOM 709 N N . GLN A 1 88 ? 18.657 4.407 -8.780 1.00 94.19 88 GLN A N 1
ATOM 710 C CA . GLN A 1 88 ? 19.682 5.397 -8.448 1.00 94.19 88 GLN A CA 1
ATOM 711 C C . GLN A 1 88 ? 20.193 5.191 -7.010 1.00 94.19 88 GLN A C 1
ATOM 713 O O . GLN A 1 88 ? 19.406 5.091 -6.066 1.00 94.19 88 GLN A O 1
ATOM 718 N N . LYS A 1 89 ? 21.515 5.190 -6.830 1.00 94.06 89 LYS A N 1
ATOM 719 C CA . LYS A 1 89 ? 22.193 5.203 -5.529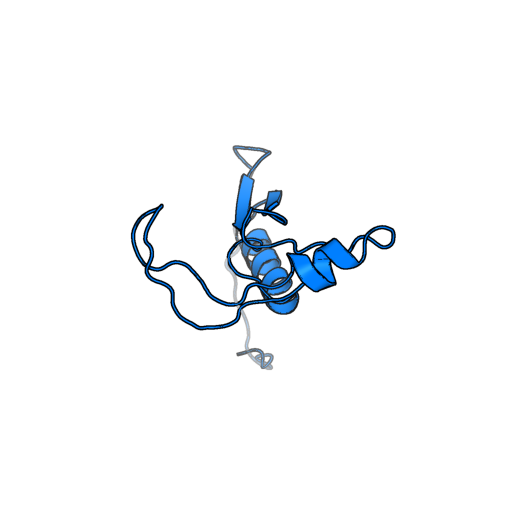 1.00 94.06 89 LYS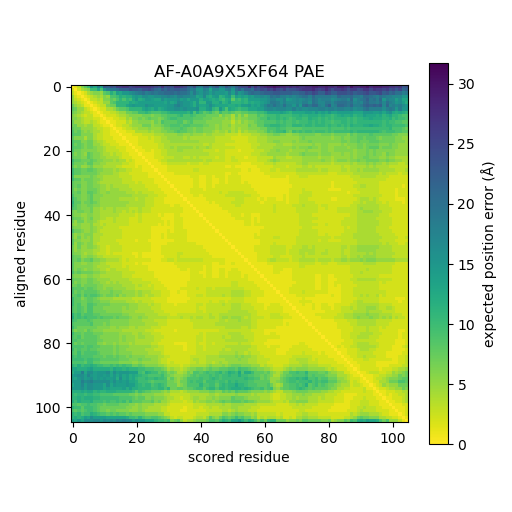 A CA 1
ATOM 720 C C . LYS A 1 89 ? 22.722 6.596 -5.222 1.00 94.06 89 LYS A C 1
ATOM 722 O O . LYS A 1 89 ? 23.376 7.215 -6.055 1.00 94.06 89 LYS A O 1
ATOM 727 N N . GLY A 1 90 ? 22.534 7.044 -3.986 1.00 90.25 90 GLY A N 1
ATOM 728 C CA . GLY A 1 90 ? 23.029 8.341 -3.521 1.00 90.25 90 GLY A CA 1
ATOM 729 C C . GLY A 1 90 ? 22.011 9.475 -3.697 1.00 90.25 90 GLY A C 1
ATOM 730 O O . GLY A 1 90 ? 20.829 9.206 -3.926 1.00 90.25 90 GLY A O 1
ATOM 731 N N . PRO A 1 91 ? 22.439 10.739 -3.525 1.00 91.75 91 PRO A N 1
ATOM 732 C CA . PRO A 1 91 ? 21.545 11.893 -3.569 1.00 91.75 91 PRO A CA 1
ATOM 733 C C . PRO A 1 91 ? 20.915 12.069 -4.956 1.00 91.75 91 PRO A C 1
ATOM 735 O O . PRO A 1 91 ? 21.405 11.530 -5.945 1.00 91.75 91 PRO A O 1
ATOM 738 N N . ALA A 1 92 ? 19.818 12.826 -5.032 1.00 85.94 92 ALA A N 1
ATOM 739 C CA . ALA A 1 92 ? 19.156 13.145 -6.297 1.00 85.94 92 ALA A CA 1
ATOM 740 C C . ALA A 1 92 ? 20.156 13.713 -7.324 1.00 85.94 92 ALA A C 1
ATOM 742 O O . ALA A 1 92 ? 20.919 14.621 -6.994 1.00 85.94 92 ALA A O 1
ATOM 743 N N . GLY A 1 93 ? 20.149 13.167 -8.545 1.00 87.12 93 GLY A N 1
ATOM 744 C CA . GLY A 1 93 ? 21.090 13.545 -9.606 1.00 87.12 93 GLY A CA 1
ATOM 745 C C . GLY A 1 93 ? 22.411 12.769 -9.598 1.00 87.12 93 GLY A C 1
ATOM 746 O O . GLY A 1 93 ? 23.358 13.183 -10.254 1.00 87.12 93 GLY A O 1
ATOM 747 N N . SER A 1 94 ? 22.499 11.672 -8.844 1.00 92.25 94 SER A N 1
ATOM 748 C CA . SER A 1 94 ? 23.646 10.763 -8.893 1.00 92.25 94 SER A CA 1
ATOM 749 C C . SER A 1 94 ? 23.631 9.923 -10.171 1.00 92.25 94 SER A C 1
ATOM 751 O O . SER A 1 94 ? 22.617 9.311 -10.499 1.00 92.25 94 SER A O 1
ATOM 753 N N . ASP A 1 95 ? 24.791 9.798 -10.815 1.00 92.56 95 ASP A N 1
ATOM 754 C CA . ASP A 1 95 ? 25.000 8.910 -11.967 1.00 92.56 95 ASP A CA 1
ATOM 755 C C . ASP A 1 95 ? 25.328 7.462 -11.557 1.00 92.56 95 ASP A C 1
ATOM 757 O O . ASP A 1 95 ? 25.702 6.632 -12.383 1.00 92.56 95 ASP A O 1
ATOM 761 N N . THR A 1 96 ? 25.229 7.137 -10.264 1.00 96.31 96 THR A N 1
ATOM 762 C CA . THR A 1 96 ? 25.480 5.781 -9.760 1.00 96.31 96 THR A CA 1
ATOM 763 C C . THR A 1 96 ? 24.176 5.009 -9.618 1.00 96.31 96 THR A C 1
ATOM 765 O O . THR A 1 96 ? 23.243 5.488 -8.976 1.00 96.31 96 THR A O 1
ATOM 768 N N . TYR A 1 97 ? 24.143 3.776 -10.122 1.00 96.38 97 TYR A N 1
ATOM 769 C CA . TYR A 1 97 ? 22.974 2.897 -10.075 1.00 96.38 97 TYR A CA 1
ATOM 770 C C . TYR A 1 97 ? 23.307 1.531 -9.462 1.00 96.38 97 TYR A C 1
ATOM 772 O O . TYR A 1 97 ? 24.470 1.189 -9.222 1.00 96.38 97 TYR A O 1
ATOM 780 N N . ASP A 1 98 ? 22.275 0.771 -9.092 1.00 95.75 98 ASP A N 1
ATOM 781 C CA . ASP A 1 98 ? 22.428 -0.550 -8.485 1.00 95.75 98 ASP A CA 1
ATOM 782 C C . ASP A 1 98 ? 22.595 -1.707 -9.472 1.00 95.75 98 ASP A C 1
ATOM 784 O O . ASP A 1 98 ? 23.083 -2.753 -9.043 1.00 95.75 98 ASP A O 1
ATOM 788 N N . GLY A 1 99 ? 22.262 -1.523 -10.753 1.00 96.44 99 GLY A N 1
ATOM 789 C CA . GLY A 1 99 ? 22.239 -2.588 -11.754 1.00 96.44 99 GLY A CA 1
ATOM 790 C C . GLY A 1 99 ? 21.202 -3.684 -11.482 1.00 96.44 99 GLY A C 1
ATOM 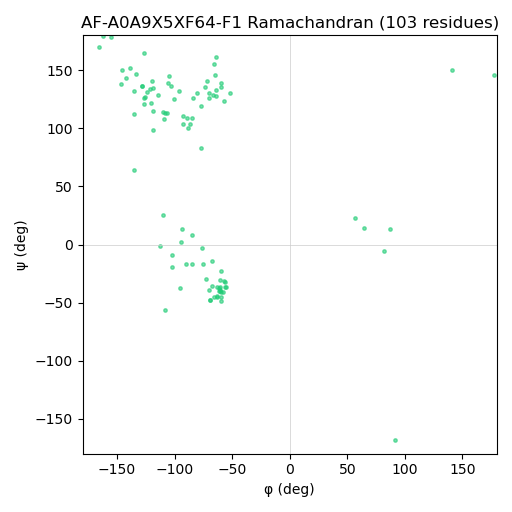791 O O . GLY A 1 99 ? 21.315 -4.767 -12.056 1.00 96.44 99 GLY A O 1
ATOM 792 N N . ILE A 1 100 ? 20.235 -3.459 -10.581 1.00 96.69 100 ILE A N 1
ATOM 793 C CA . ILE A 1 100 ? 19.246 -4.460 -10.163 1.00 96.69 100 ILE A CA 1
ATOM 794 C C . ILE A 1 100 ? 17.883 -4.119 -10.777 1.00 96.69 100 ILE A C 1
ATOM 796 O O . ILE A 1 100 ? 17.253 -3.138 -10.368 1.00 96.69 100 ILE A O 1
ATOM 800 N N . PRO A 1 101 ? 17.365 -4.957 -11.695 1.00 96.81 101 PRO A N 1
ATOM 801 C CA . PRO A 1 101 ? 16.037 -4.759 -12.252 1.00 96.81 101 PRO A CA 1
ATOM 802 C C . PRO A 1 101 ? 14.960 -4.775 -11.173 1.00 96.81 101 PRO A C 1
ATOM 804 O O . PRO A 1 101 ? 14.928 -5.656 -10.312 1.00 96.81 101 PRO A O 1
ATOM 807 N N . HIS A 1 102 ? 14.031 -3.827 -11.262 1.00 96.44 102 HIS A N 1
ATOM 808 C CA . HIS A 1 102 ? 12.889 -3.730 -10.360 1.00 96.44 102 HIS A CA 1
ATOM 809 C C . HIS A 1 102 ? 11.598 -3.630 -11.162 1.00 96.44 102 HIS A C 1
ATOM 811 O O . HIS A 1 102 ? 11.505 -2.862 -12.121 1.00 96.44 102 HIS A O 1
ATOM 817 N N . GLY A 1 103 ? 10.565 -4.361 -10.747 1.00 95.44 103 GLY A N 1
ATOM 818 C CA . GLY A 1 103 ? 9.265 -4.257 -11.390 1.00 95.44 103 GLY A CA 1
ATOM 819 C C . GLY A 1 103 ? 8.103 -4.812 -10.583 1.00 95.44 103 GLY A C 1
ATOM 820 O O . GLY A 1 103 ? 8.276 -5.291 -9.462 1.00 95.44 103 GLY A O 1
ATOM 821 N N . GLY A 1 104 ? 6.915 -4.710 -11.171 1.00 91.56 104 GLY A N 1
ATOM 822 C CA . GLY A 1 104 ? 5.661 -5.198 -10.606 1.00 91.56 104 GLY A CA 1
ATOM 823 C C . GLY A 1 104 ? 4.496 -4.247 -10.868 1.00 91.56 104 GLY A C 1
ATOM 824 O O . GLY A 1 104 ? 4.684 -3.031 -10.979 1.00 91.56 104 GLY A O 1
ATOM 825 N N . ALA A 1 105 ? 3.304 -4.825 -10.960 1.00 81.81 105 ALA A N 1
ATOM 826 C CA . ALA A 1 105 ? 2.017 -4.160 -11.116 1.00 81.81 105 ALA A CA 1
ATOM 827 C C . ALA A 1 105 ? 0.922 -5.026 -10.476 1.00 81.81 105 ALA A C 1
ATOM 829 O O . ALA A 1 105 ? 1.134 -6.259 -10.377 1.00 81.81 105 ALA A O 1
#

Mean predicted aligned error: 5.04 Å

pLDDT: mean 95.07, std 6.52, range [50.25, 98.5]

Radius of gyration: 20.6 Å; Cα contacts (8 Å, |Δi|>4): 134; chains: 1; bounding box: 42×39×56 Å